Protein AF-A0A225VAS0-F1 (afdb_monomer_lite)

Organism: NCBI:txid4795

pLDDT: mean 73.56, std 12.76, range [37.53, 94.19]

Sequence (125 aa):
MRYRAQIMIKGCLQEFGMNFWETYASVVSFEALKLVLLLALHYNLLCEHIDFVIVFLNGPIGDDVEIYMKTPDYFNDNTGRVCKLLRSLYDLKQAPLIWYTRLPETCISVASRARRWTMACIGEP

Structure (mmCIF, N/CA/C/O backbone):
data_AF-A0A225VAS0-F1
#
_entry.id   AF-A0A225VAS0-F1
#
loop_
_atom_site.group_PDB
_atom_site.id
_atom_site.type_symbol
_atom_site.label_atom_id
_atom_site.label_alt_id
_atom_site.label_comp_id
_atom_site.label_asym_id
_atom_site.label_entity_id
_atom_site.label_seq_id
_atom_site.pdbx_PDB_ins_code
_atom_site.Cartn_x
_atom_site.Cartn_y
_atom_site.Cartn_z
_atom_site.occupancy
_atom_site.B_iso_or_equiv
_atom_site.auth_seq_id
_atom_site.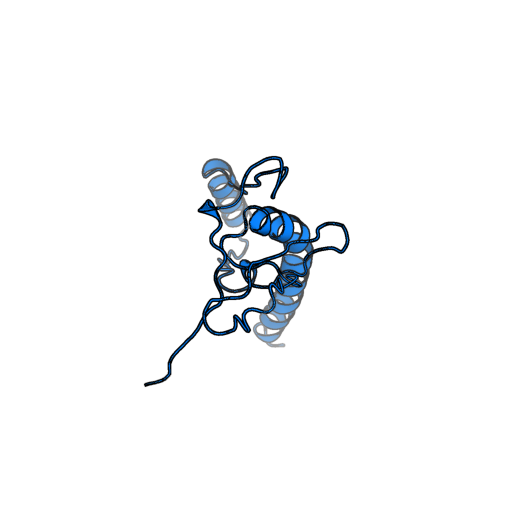auth_comp_id
_atom_site.auth_asym_id
_atom_site.auth_atom_id
_atom_site.pdbx_PDB_model_num
ATOM 1 N N . MET A 1 1 ? 4.680 -26.773 20.452 1.00 43.03 1 MET A N 1
ATOM 2 C CA . MET A 1 1 ? 3.698 -25.793 19.935 1.00 43.03 1 MET A CA 1
ATOM 3 C C . MET A 1 1 ? 4.260 -24.390 20.140 1.00 43.03 1 MET A C 1
ATOM 5 O O . MET A 1 1 ? 4.501 -24.026 21.282 1.00 43.03 1 MET A O 1
ATOM 9 N N . ARG A 1 2 ? 4.540 -23.628 19.075 1.00 58.75 2 ARG A N 1
ATOM 10 C CA . ARG A 1 2 ? 4.856 -22.189 19.167 1.00 58.75 2 ARG A CA 1
ATOM 11 C C . ARG A 1 2 ? 3.601 -21.428 18.745 1.00 58.75 2 ARG A C 1
ATOM 13 O O . ARG A 1 2 ? 3.204 -21.543 17.591 1.00 58.75 2 ARG A O 1
ATOM 20 N N . TYR A 1 3 ? 2.976 -20.692 19.660 1.00 63.50 3 TYR A N 1
ATOM 21 C CA . TYR A 1 3 ? 1.844 -19.831 19.322 1.00 63.50 3 TYR A CA 1
ATOM 22 C C . TYR A 1 3 ? 2.372 -18.551 18.670 1.00 63.50 3 TYR A C 1
ATOM 24 O O . TYR A 1 3 ? 3.196 -17.845 19.250 1.00 63.50 3 TYR A O 1
ATOM 32 N N . ARG A 1 4 ? 1.935 -18.279 17.439 1.00 65.69 4 ARG A N 1
ATOM 33 C CA . ARG A 1 4 ? 2.198 -17.021 16.734 1.00 65.69 4 ARG A CA 1
ATOM 34 C C . ARG A 1 4 ? 0.966 -16.142 16.911 1.00 65.69 4 ARG A C 1
ATOM 36 O O . ARG A 1 4 ? -0.083 -16.456 16.363 1.00 65.69 4 ARG A O 1
ATOM 43 N N . ALA A 1 5 ? 1.097 -15.071 17.682 1.00 70.31 5 ALA A N 1
ATOM 44 C CA . ALA A 1 5 ? 0.107 -14.004 17.723 1.00 70.31 5 ALA A CA 1
ATOM 45 C C . ALA A 1 5 ? 0.556 -12.899 16.761 1.00 70.31 5 ALA A C 1
ATOM 47 O O . ALA A 1 5 ? 1.721 -12.499 16.775 1.00 70.31 5 ALA A O 1
ATOM 48 N N . GLN A 1 6 ? -0.352 -12.438 15.906 1.00 71.56 6 GLN A N 1
ATOM 49 C CA . GLN A 1 6 ? -0.132 -11.306 15.010 1.00 71.56 6 GLN A CA 1
ATOM 50 C C . GLN A 1 6 ? -1.217 -10.266 15.276 1.00 71.56 6 GLN A C 1
ATOM 52 O O . GLN A 1 6 ? -2.386 -10.611 15.433 1.00 71.56 6 GLN A O 1
ATOM 57 N N . ILE A 1 7 ? -0.815 -8.999 15.358 1.00 74.94 7 ILE A N 1
ATOM 58 C CA . ILE A 1 7 ? -1.747 -7.877 15.448 1.00 74.94 7 ILE A CA 1
ATOM 59 C C . ILE A 1 7 ? -2.178 -7.547 14.021 1.00 74.94 7 ILE A C 1
ATOM 61 O O . ILE A 1 7 ? -1.332 -7.281 13.169 1.00 74.94 7 ILE A O 1
ATOM 65 N N . MET A 1 8 ? -3.484 -7.580 13.773 1.00 72.88 8 MET A N 1
ATOM 66 C CA . MET A 1 8 ? -4.081 -7.322 12.465 1.00 72.88 8 MET A CA 1
ATOM 67 C C . MET A 1 8 ? -5.118 -6.211 12.598 1.00 72.88 8 MET A C 1
ATOM 69 O O . MET A 1 8 ? -5.864 -6.163 13.582 1.00 72.88 8 MET A O 1
ATOM 73 N N . ILE A 1 9 ? -5.157 -5.305 11.623 1.00 77.94 9 ILE A N 1
ATOM 74 C CA . ILE A 1 9 ? -6.162 -4.244 11.582 1.00 77.94 9 ILE A CA 1
ATOM 75 C C . ILE A 1 9 ? -7.414 -4.799 10.915 1.00 77.94 9 ILE A C 1
ATOM 77 O O . ILE A 1 9 ? -7.355 -5.448 9.878 1.00 77.94 9 ILE A O 1
ATOM 81 N N . LYS A 1 10 ? -8.584 -4.485 11.465 1.00 76.62 10 LYS A N 1
ATOM 82 C CA . LYS A 1 10 ? -9.852 -4.727 10.773 1.00 76.62 10 LYS A CA 1
ATOM 83 C C . LYS A 1 10 ? -10.075 -3.631 9.729 1.00 76.62 10 LYS A C 1
ATOM 85 O O . LYS A 1 10 ? -10.855 -2.711 9.956 1.00 76.62 10 LYS A O 1
ATOM 90 N N . GLY A 1 11 ? -9.377 -3.715 8.595 1.00 71.62 11 GLY A N 1
ATOM 91 C CA . GLY A 1 11 ? -9.457 -2.728 7.508 1.00 71.62 11 GLY A CA 1
ATOM 92 C C . GLY A 1 11 ? -10.875 -2.499 6.971 1.00 71.62 11 GLY A C 1
ATOM 93 O O . GLY A 1 11 ? -11.209 -1.406 6.517 1.00 71.62 11 GLY A O 1
ATOM 94 N N . CYS A 1 12 ? -11.746 -3.505 7.089 1.00 68.50 12 CYS A N 1
ATOM 95 C CA . CYS A 1 12 ? -13.164 -3.423 6.740 1.00 68.50 12 CYS A CA 1
ATOM 96 C C . CYS A 1 12 ? -13.972 -2.440 7.602 1.00 68.50 12 CYS A C 1
ATOM 98 O O . CYS A 1 12 ? -15.001 -1.959 7.143 1.00 68.50 12 CYS A O 1
ATOM 100 N N . LEU A 1 13 ? -13.508 -2.121 8.814 1.00 76.69 13 LEU A N 1
ATOM 101 C CA . LEU A 1 13 ? -14.151 -1.157 9.715 1.00 76.69 13 LEU A CA 1
ATOM 102 C C . LEU A 1 13 ? -13.685 0.287 9.467 1.00 76.69 13 LEU A C 1
ATOM 104 O O . LEU A 1 13 ? -14.087 1.196 10.188 1.00 76.69 13 LEU A O 1
ATOM 108 N N . GLN A 1 14 ? -12.804 0.519 8.489 1.00 77.56 14 GLN A N 1
ATOM 109 C CA . GLN A 1 14 ? -12.376 1.868 8.136 1.00 77.56 14 GLN A CA 1
ATOM 110 C C . GLN A 1 14 ? -13.414 2.547 7.238 1.00 77.56 14 GLN A C 1
ATOM 112 O O . GLN A 1 14 ? -13.758 2.022 6.174 1.00 77.56 14 GLN A O 1
ATOM 117 N N . GLU A 1 15 ? -13.833 3.749 7.635 1.00 76.81 15 GLU A N 1
ATOM 118 C CA . GLU A 1 15 ? -14.784 4.593 6.913 1.00 76.81 15 GLU A CA 1
ATOM 119 C C . GLU A 1 15 ? -14.058 5.691 6.126 1.00 76.81 15 GLU A C 1
ATOM 121 O O . GLU A 1 15 ? -13.130 6.334 6.629 1.00 76.81 15 GLU A O 1
ATOM 126 N N . PHE A 1 16 ? -14.468 5.878 4.870 1.00 74.44 16 PHE A N 1
ATOM 127 C CA . PHE A 1 16 ? -13.927 6.912 3.989 1.00 74.44 16 PHE A CA 1
ATOM 128 C C . PHE A 1 16 ? -14.329 8.301 4.501 1.00 74.44 16 PHE A C 1
ATOM 130 O O . PHE A 1 16 ? -15.483 8.507 4.868 1.00 74.44 16 PHE A O 1
ATOM 137 N N . GLY A 1 17 ? -13.389 9.245 4.536 1.00 70.25 17 GLY A N 1
ATOM 138 C CA . GLY A 1 17 ? -13.609 10.608 5.036 1.00 70.25 17 GLY A CA 1
ATOM 139 C C . GLY A 1 17 ? -13.546 10.764 6.561 1.00 70.25 17 GLY A C 1
ATOM 140 O O . GLY A 1 17 ? -13.509 11.888 7.049 1.00 70.25 17 GLY A O 1
ATOM 141 N N . MET A 1 18 ? -13.482 9.662 7.319 1.00 71.12 18 MET A N 1
ATOM 142 C CA . MET A 1 18 ? -13.146 9.684 8.752 1.00 71.12 18 MET A CA 1
ATOM 143 C C . MET A 1 18 ? -11.772 9.068 9.017 1.00 71.12 18 MET A C 1
ATOM 145 O O . MET A 1 18 ? -10.920 9.699 9.632 1.00 71.12 18 MET A O 1
ATOM 149 N N . ASN A 1 19 ? -11.544 7.847 8.526 1.00 70.12 19 ASN A N 1
ATOM 150 C CA . ASN A 1 19 ? -10.349 7.061 8.846 1.00 70.12 19 ASN A CA 1
ATOM 151 C C . ASN A 1 19 ? -9.323 7.031 7.702 1.00 70.12 19 ASN A C 1
ATOM 153 O O . ASN A 1 19 ? -8.162 6.708 7.930 1.00 70.12 19 ASN A O 1
ATOM 157 N N . PHE A 1 20 ? -9.738 7.332 6.469 1.00 71.50 20 PHE A N 1
ATOM 158 C CA . PHE A 1 20 ? -8.853 7.455 5.309 1.00 71.50 20 PHE A CA 1
ATOM 159 C C . PHE A 1 20 ? -9.501 8.334 4.232 1.00 71.50 20 PHE A C 1
ATOM 161 O O . PHE A 1 20 ? -10.723 8.329 4.073 1.00 71.50 20 PHE A O 1
ATOM 168 N N . TRP A 1 21 ? -8.676 9.064 3.480 1.00 69.12 21 TRP A N 1
ATOM 169 C CA . TRP A 1 21 ? -9.124 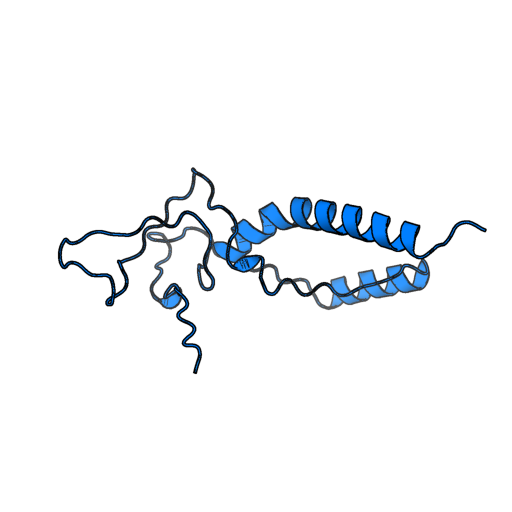10.003 2.440 1.00 69.12 21 TRP A CA 1
ATOM 170 C C . TRP A 1 21 ? -8.879 9.510 1.015 1.00 69.12 21 TRP A C 1
ATOM 172 O O 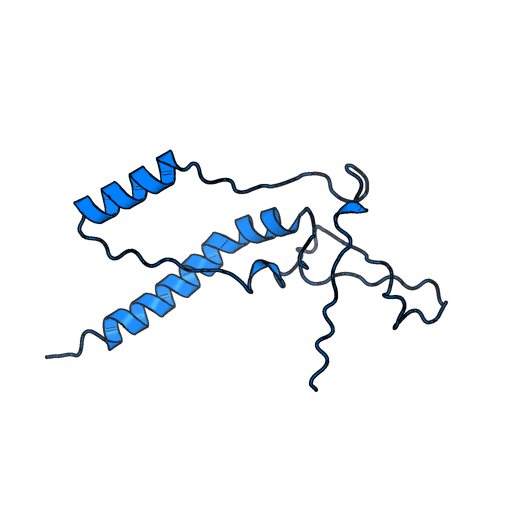. TRP A 1 21 ? -9.521 9.981 0.087 1.00 69.12 21 TRP A O 1
ATOM 182 N N . GLU A 1 22 ? -7.990 8.533 0.831 1.00 67.44 22 GLU A N 1
ATOM 183 C CA . GLU A 1 22 ? -7.637 7.997 -0.483 1.00 67.44 22 GLU A CA 1
ATOM 184 C C . GLU A 1 22 ? -7.416 6.484 -0.395 1.00 67.44 22 GLU A C 1
ATOM 186 O O . GLU A 1 22 ? -6.884 5.975 0.595 1.00 67.44 22 GLU A O 1
ATOM 191 N N . THR A 1 23 ? -7.846 5.753 -1.426 1.00 68.19 23 THR A N 1
ATOM 192 C CA . THR A 1 23 ? -7.558 4.320 -1.581 1.00 68.19 23 THR A CA 1
ATOM 193 C C . THR A 1 23 ? -6.578 4.159 -2.727 1.00 68.19 23 THR A C 1
ATOM 195 O O . THR A 1 23 ? -6.905 4.490 -3.864 1.00 68.19 23 THR A O 1
ATOM 198 N N . TYR A 1 24 ? -5.386 3.645 -2.433 1.00 66.06 24 TYR A N 1
ATOM 199 C CA . TYR A 1 24 ? -4.374 3.381 -3.447 1.00 66.06 24 TYR A CA 1
ATOM 200 C C . TYR A 1 24 ? -4.329 1.888 -3.753 1.00 66.06 24 TYR A C 1
ATOM 202 O O . TYR A 1 24 ? -4.195 1.066 -2.850 1.00 66.06 24 TYR A O 1
ATOM 210 N N . ALA A 1 25 ? -4.420 1.531 -5.028 1.00 65.75 25 ALA A N 1
ATOM 211 C CA . ALA A 1 25 ? -4.171 0.180 -5.502 1.00 65.75 25 ALA A CA 1
ATOM 212 C C . ALA A 1 25 ? -3.157 0.277 -6.640 1.00 65.75 25 ALA A C 1
ATOM 214 O O . ALA A 1 25 ? -3.470 0.791 -7.712 1.00 65.75 25 ALA A O 1
ATOM 215 N N . SER A 1 26 ? -1.932 -0.195 -6.402 1.00 61.56 26 SER A N 1
ATOM 216 C CA . SER A 1 26 ? -0.945 -0.318 -7.474 1.00 61.56 26 SER A CA 1
ATOM 217 C C . SER A 1 26 ? -1.314 -1.532 -8.318 1.00 61.56 26 SER A C 1
ATOM 219 O O . SER A 1 26 ? -0.998 -2.666 -7.958 1.00 61.56 26 SER A O 1
ATOM 221 N N . VAL A 1 27 ? -2.044 -1.308 -9.407 1.00 70.44 27 VAL A N 1
ATOM 222 C CA . VAL A 1 27 ? -2.318 -2.348 -10.400 1.00 70.44 27 VAL A CA 1
ATOM 223 C C . VAL A 1 27 ? -1.426 -2.078 -11.599 1.00 70.44 27 VAL A C 1
ATOM 225 O O . VAL A 1 27 ? -1.649 -1.141 -12.361 1.00 70.44 27 VAL A O 1
ATOM 228 N N . VAL A 1 28 ? -0.398 -2.905 -11.762 1.00 78.44 28 VAL A N 1
ATOM 229 C CA . VAL A 1 28 ? 0.376 -2.942 -13.004 1.00 78.44 28 VAL A CA 1
ATOM 230 C C . VAL A 1 28 ? -0.452 -3.698 -14.040 1.00 78.44 28 VAL A C 1
ATOM 232 O O . VAL A 1 28 ? -0.946 -4.790 -13.753 1.00 78.44 28 VAL A O 1
ATOM 235 N N . SER A 1 29 ? -0.618 -3.136 -15.240 1.00 86.31 29 SER A N 1
ATOM 236 C CA . SER A 1 29 ? -1.326 -3.846 -16.306 1.00 86.31 29 SER A CA 1
ATOM 237 C C . SER A 1 29 ? -0.499 -5.027 -16.818 1.00 86.31 29 SER A C 1
ATOM 239 O O . SER A 1 29 ? 0.733 -4.969 -16.913 1.00 86.31 29 SER A O 1
ATOM 241 N N . PHE A 1 30 ? -1.175 -6.118 -17.181 1.00 87.38 30 PHE A N 1
ATOM 242 C CA . PHE A 1 30 ? -0.501 -7.283 -17.751 1.00 87.38 30 PHE A CA 1
ATOM 243 C C . PHE A 1 30 ? 0.194 -6.951 -19.077 1.00 87.38 30 PHE A C 1
ATOM 245 O O . PHE A 1 30 ? 1.220 -7.562 -19.380 1.00 87.38 30 PHE A O 1
ATOM 252 N N . GLU A 1 31 ? -0.315 -5.992 -19.863 1.00 91.69 31 GLU A N 1
ATOM 253 C CA . GLU A 1 31 ? 0.380 -5.554 -21.077 1.00 91.69 31 GLU A CA 1
ATOM 254 C C . GLU A 1 31 ? 1.711 -4.868 -20.756 1.00 91.69 31 GLU A C 1
ATOM 256 O O . GLU A 1 31 ? 2.715 -5.172 -21.400 1.00 91.69 31 GLU A O 1
ATOM 261 N N . ALA A 1 32 ? 1.752 -4.004 -19.735 1.00 90.38 32 ALA A N 1
ATOM 262 C CA . ALA A 1 32 ? 2.980 -3.329 -19.321 1.00 90.38 32 ALA A CA 1
ATOM 263 C C . ALA A 1 32 ? 4.032 -4.334 -18.830 1.00 90.38 32 ALA A C 1
ATOM 265 O O . ALA A 1 32 ? 5.198 -4.245 -19.213 1.00 90.38 32 ALA A O 1
ATOM 266 N N . LEU A 1 33 ? 3.616 -5.340 -18.053 1.00 89.12 33 LEU A N 1
ATOM 267 C CA . LEU A 1 33 ? 4.509 -6.410 -17.604 1.00 89.12 33 LEU A CA 1
ATOM 268 C C . LEU A 1 33 ? 5.106 -7.186 -18.787 1.00 89.12 33 LEU A C 1
ATOM 270 O O . LEU A 1 33 ? 6.316 -7.408 -18.838 1.00 89.12 33 LEU A O 1
ATOM 274 N N . LYS A 1 34 ? 4.272 -7.571 -19.761 1.00 92.38 34 LYS A N 1
ATOM 275 C CA . LYS A 1 34 ? 4.729 -8.270 -20.971 1.00 92.38 34 LYS A CA 1
ATOM 276 C C . LYS A 1 34 ? 5.713 -7.424 -21.774 1.00 92.38 34 LYS A C 1
ATOM 278 O O . LYS A 1 34 ? 6.720 -7.957 -22.227 1.00 92.38 34 LYS A O 1
ATOM 283 N N . LEU A 1 35 ? 5.450 -6.126 -21.925 1.00 93.75 35 LEU A N 1
ATOM 284 C CA . LEU A 1 35 ? 6.343 -5.214 -22.635 1.00 93.75 35 LEU A CA 1
ATOM 285 C C . LEU A 1 35 ? 7.723 -5.147 -21.968 1.00 93.75 35 LEU A C 1
ATOM 287 O O . LEU A 1 35 ? 8.735 -5.274 -22.651 1.00 93.75 35 LEU A O 1
ATOM 291 N N . VAL A 1 36 ? 7.772 -5.012 -20.639 1.00 90.31 36 VAL A N 1
ATOM 292 C CA . VAL A 1 36 ? 9.037 -4.986 -19.885 1.00 90.31 36 VAL A CA 1
ATOM 293 C C . VAL A 1 36 ? 9.806 -6.299 -20.041 1.00 90.31 36 VAL A C 1
ATOM 295 O O . VAL A 1 36 ? 11.012 -6.269 -20.275 1.00 90.31 36 VAL A O 1
ATOM 298 N N . LEU A 1 37 ? 9.124 -7.447 -19.977 1.00 90.50 37 LEU A N 1
ATOM 299 C CA . LEU A 1 37 ? 9.755 -8.756 -20.179 1.00 90.50 37 LEU A CA 1
ATOM 300 C C . LEU A 1 37 ? 10.286 -8.932 -21.608 1.00 90.50 37 LEU A C 1
ATOM 302 O O . LEU A 1 37 ? 11.389 -9.439 -21.790 1.00 90.50 37 LEU A O 1
ATOM 306 N N . LEU A 1 38 ? 9.540 -8.488 -22.622 1.00 94.00 38 LEU A N 1
ATOM 307 C CA . LEU A 1 38 ? 9.990 -8.519 -24.017 1.00 94.00 38 LEU A CA 1
ATOM 308 C C . LEU A 1 38 ? 11.228 -7.646 -24.230 1.00 94.00 38 LEU A C 1
ATOM 310 O O . LEU A 1 38 ? 12.166 -8.074 -24.899 1.00 94.00 38 LEU A O 1
ATOM 314 N N . LEU A 1 39 ? 11.257 -6.451 -23.637 1.00 93.44 39 LEU A N 1
ATOM 315 C CA . LEU A 1 39 ? 12.432 -5.582 -23.669 1.00 93.44 39 LEU A CA 1
ATOM 316 C C . LEU A 1 39 ? 13.617 -6.241 -22.958 1.00 93.44 39 LEU A C 1
ATOM 318 O O . LEU A 1 39 ? 14.719 -6.247 -23.497 1.00 93.44 39 LEU A O 1
ATOM 322 N N . ALA A 1 40 ? 13.400 -6.851 -21.793 1.00 92.00 40 ALA A N 1
ATOM 323 C CA . ALA A 1 40 ? 14.455 -7.562 -21.083 1.00 92.00 40 ALA A CA 1
ATOM 324 C C . ALA A 1 40 ? 15.037 -8.717 -21.909 1.00 92.00 40 ALA A C 1
ATOM 326 O O . ALA A 1 40 ? 16.254 -8.840 -21.994 1.00 92.00 40 ALA A O 1
ATOM 327 N N . LEU A 1 41 ? 14.192 -9.500 -22.586 1.00 93.00 41 LEU A N 1
ATOM 328 C CA . LEU A 1 41 ? 14.639 -10.545 -23.511 1.00 93.00 41 LEU A CA 1
ATOM 329 C C . LEU A 1 41 ? 15.413 -9.963 -24.700 1.00 93.00 41 LEU A C 1
ATOM 331 O O . LEU A 1 41 ? 16.463 -10.489 -25.060 1.00 93.00 41 LEU A O 1
ATOM 335 N N . HIS A 1 42 ? 14.928 -8.867 -25.290 1.00 94.19 42 HIS A N 1
ATOM 336 C CA . HIS A 1 42 ? 15.583 -8.216 -26.426 1.00 94.19 42 HIS A CA 1
ATOM 337 C C . HIS A 1 42 ? 16.976 -7.678 -26.072 1.00 94.19 42 HIS A C 1
ATOM 339 O O . HIS A 1 42 ? 17.909 -7.810 -26.859 1.00 94.19 42 HIS A O 1
ATOM 345 N N . TYR A 1 43 ? 17.128 -7.115 -24.872 1.00 92.75 43 TYR A N 1
ATOM 346 C CA .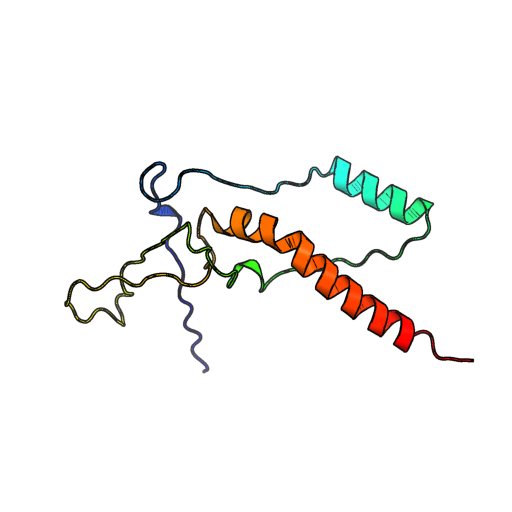 TYR A 1 43 ? 18.394 -6.582 -24.365 1.00 92.75 43 TYR A CA 1
ATOM 347 C C . TYR A 1 43 ? 19.223 -7.604 -23.570 1.00 92.75 43 TYR A C 1
ATOM 349 O O . TYR A 1 43 ? 20.247 -7.236 -22.997 1.00 92.75 43 TYR A O 1
ATOM 357 N N . ASN A 1 44 ? 18.802 -8.874 -23.537 1.00 89.62 44 ASN A N 1
ATOM 358 C CA . ASN A 1 44 ? 19.447 -9.961 -22.796 1.00 89.62 44 ASN A CA 1
ATOM 359 C C . ASN A 1 44 ? 19.711 -9.624 -21.310 1.00 89.62 44 ASN A C 1
ATOM 361 O O . ASN A 1 44 ? 20.777 -9.907 -20.761 1.00 89.62 44 ASN A O 1
ATOM 365 N N . LEU A 1 45 ? 18.742 -8.965 -20.668 1.00 89.12 45 LEU A N 1
ATOM 366 C CA . LEU A 1 45 ? 18.791 -8.576 -19.262 1.00 89.12 45 LEU A CA 1
ATOM 367 C C . LEU A 1 45 ? 18.337 -9.731 -18.365 1.00 89.12 45 LEU A C 1
ATOM 369 O O . LEU A 1 45 ? 17.359 -10.420 -18.653 1.00 89.12 45 LEU A O 1
ATOM 373 N N . LEU A 1 46 ? 19.014 -9.899 -17.228 1.00 85.38 46 LEU A N 1
ATOM 374 C CA . LEU A 1 46 ? 18.585 -10.820 -16.177 1.00 85.38 46 LEU A CA 1
ATOM 375 C C . LEU A 1 46 ? 17.332 -10.271 -15.482 1.00 85.38 46 LEU A C 1
ATOM 377 O O . LEU A 1 46 ? 17.338 -9.155 -14.958 1.00 85.38 46 LEU A O 1
ATOM 381 N N . CYS A 1 47 ? 16.265 -11.069 -15.459 1.00 83.75 47 CYS A N 1
ATOM 382 C CA . CYS A 1 47 ? 15.046 -10.775 -14.714 1.00 83.75 47 CYS A CA 1
ATOM 383 C C . CYS A 1 47 ? 14.920 -11.708 -13.515 1.00 83.75 47 CYS A C 1
ATOM 385 O O . CYS A 1 47 ? 14.844 -12.924 -13.673 1.00 83.75 47 CYS A O 1
ATOM 387 N N . GLU A 1 48 ? 14.810 -11.124 -12.326 1.00 82.06 48 GLU A N 1
ATOM 388 C CA . GLU A 1 48 ? 14.506 -11.848 -11.098 1.00 82.06 48 GLU A CA 1
ATOM 389 C C . GLU A 1 48 ? 13.195 -11.329 -10.512 1.00 82.06 48 GLU A C 1
ATOM 391 O O . GLU A 1 48 ? 12.955 -10.121 -10.443 1.00 82.06 48 GLU A O 1
ATOM 396 N N . HIS A 1 49 ? 12.332 -12.251 -10.093 1.00 81.69 49 HIS A N 1
ATOM 397 C CA . HIS A 1 49 ? 11.107 -11.905 -9.388 1.00 81.69 49 HIS A CA 1
ATOM 398 C C . HIS A 1 49 ? 11.409 -11.759 -7.896 1.00 81.69 49 HIS A C 1
ATOM 400 O O . HIS A 1 49 ? 11.878 -12.700 -7.256 1.00 81.69 49 HIS A O 1
ATOM 406 N N . ILE A 1 50 ? 11.127 -10.580 -7.346 1.00 78.00 50 ILE A N 1
ATOM 407 C CA . ILE A 1 50 ? 11.294 -10.296 -5.922 1.00 78.00 50 ILE A CA 1
ATOM 408 C C . ILE A 1 50 ? 9.909 -10.263 -5.282 1.00 78.00 50 ILE A C 1
ATOM 410 O O . ILE A 1 50 ? 9.127 -9.348 -5.537 1.00 78.00 50 ILE A O 1
ATOM 414 N N . ASP A 1 51 ? 9.624 -11.252 -4.439 1.00 75.44 51 ASP A N 1
ATOM 415 C CA . ASP A 1 51 ? 8.402 -11.287 -3.640 1.00 75.44 51 ASP A CA 1
ATOM 416 C C . ASP A 1 51 ? 8.604 -10.526 -2.317 1.00 75.44 51 ASP A C 1
ATOM 418 O O . ASP A 1 51 ? 9.418 -10.898 -1.465 1.00 75.44 51 ASP A O 1
ATOM 422 N N . PHE A 1 52 ? 7.866 -9.430 -2.136 1.00 66.56 52 PHE A N 1
ATOM 423 C CA . PHE A 1 52 ? 7.960 -8.551 -0.969 1.00 66.56 52 PHE A CA 1
ATOM 424 C C . PHE A 1 52 ? 6.956 -8.947 0.125 1.00 66.56 52 PHE A C 1
ATOM 426 O O . PHE A 1 52 ? 6.146 -8.135 0.566 1.00 66.56 52 PHE A O 1
ATOM 433 N N . VAL A 1 53 ? 7.042 -10.182 0.626 1.00 62.84 53 VAL A N 1
ATOM 434 C CA . VAL A 1 53 ? 6.104 -10.729 1.633 1.00 62.84 53 VAL A CA 1
ATOM 435 C C . VAL A 1 53 ? 6.088 -9.935 2.951 1.00 62.84 53 VAL A C 1
ATOM 437 O O . VAL A 1 53 ? 5.086 -9.905 3.658 1.00 62.84 53 VAL A O 1
ATOM 440 N N . ILE A 1 54 ? 7.197 -9.281 3.315 1.00 56.16 54 ILE A N 1
ATOM 441 C CA . ILE A 1 54 ? 7.401 -8.725 4.669 1.00 56.16 54 ILE A CA 1
ATOM 442 C C . ILE A 1 54 ? 7.275 -7.198 4.706 1.00 56.16 54 ILE A C 1
ATOM 444 O O . ILE A 1 54 ? 7.093 -6.607 5.768 1.00 56.16 54 ILE A O 1
ATOM 448 N N . VAL A 1 55 ? 7.409 -6.523 3.568 1.00 52.84 55 VAL A N 1
ATOM 449 C CA . VAL A 1 55 ? 7.725 -5.088 3.595 1.00 52.84 55 VAL A CA 1
ATOM 450 C C . VAL A 1 55 ? 6.474 -4.206 3.663 1.00 52.84 55 VAL A C 1
ATOM 452 O O . VAL A 1 55 ? 6.524 -3.088 4.171 1.00 52.84 55 VAL A O 1
ATOM 455 N N . PHE A 1 56 ? 5.318 -4.767 3.310 1.00 54.94 56 PHE A N 1
ATOM 456 C CA . PHE A 1 56 ? 4.012 -4.158 3.564 1.00 54.94 56 PHE A CA 1
ATOM 457 C C . PHE A 1 56 ? 3.715 -3.986 5.067 1.00 54.94 56 PHE A C 1
ATOM 459 O O . PHE A 1 56 ? 2.986 -3.086 5.478 1.00 54.94 56 PHE A O 1
ATOM 466 N N . LEU A 1 57 ? 4.298 -4.856 5.900 1.00 58.31 57 LEU A N 1
ATOM 467 C CA . LEU A 1 57 ? 3.927 -5.037 7.304 1.00 58.31 57 LEU A CA 1
ATOM 468 C C . LEU A 1 57 ? 4.590 -4.059 8.279 1.00 58.31 57 LEU A C 1
ATOM 470 O O . LEU A 1 57 ? 4.346 -4.193 9.475 1.00 58.31 57 LEU A O 1
ATOM 474 N N . ASN A 1 58 ? 5.459 -3.141 7.833 1.00 64.81 58 ASN A N 1
ATOM 475 C CA . ASN A 1 58 ? 6.209 -2.304 8.778 1.00 64.81 58 ASN A CA 1
ATOM 476 C C . ASN A 1 58 ? 6.772 -0.981 8.223 1.00 64.81 58 ASN A C 1
ATOM 478 O O . ASN A 1 58 ? 7.742 -0.454 8.777 1.00 64.81 58 ASN A O 1
ATOM 482 N N . GLY A 1 59 ? 6.194 -0.426 7.155 1.00 72.75 59 GLY A N 1
ATOM 483 C CA . GLY A 1 59 ? 6.581 0.907 6.688 1.00 72.75 59 GLY A CA 1
ATOM 484 C C . GLY A 1 59 ? 6.328 1.951 7.787 1.00 72.75 59 GLY A C 1
ATOM 485 O O . GLY A 1 59 ? 5.276 1.892 8.422 1.00 72.75 59 GLY A O 1
ATOM 486 N N . PRO A 1 60 ? 7.259 2.878 8.078 1.00 75.38 60 PRO A N 1
ATOM 487 C CA . PRO A 1 60 ? 6.989 3.948 9.034 1.00 75.38 60 PRO A CA 1
ATOM 488 C C . PRO A 1 60 ? 5.826 4.795 8.515 1.00 75.38 60 PRO A C 1
ATOM 490 O O . PRO A 1 60 ? 5.825 5.201 7.349 1.00 75.38 60 PRO A O 1
ATOM 493 N N . ILE A 1 61 ? 4.835 5.035 9.371 1.00 78.12 61 ILE A N 1
ATOM 494 C CA . ILE A 1 61 ? 3.761 5.976 9.057 1.00 78.12 61 ILE A CA 1
ATOM 495 C C . ILE A 1 61 ? 4.365 7.377 9.219 1.00 78.12 61 ILE A C 1
ATOM 497 O O . ILE A 1 61 ? 5.026 7.637 10.223 1.00 78.12 61 ILE A O 1
ATOM 501 N N . GLY A 1 62 ? 4.233 8.228 8.198 1.00 70.25 62 GLY A N 1
ATOM 502 C CA . GLY A 1 62 ? 4.742 9.602 8.255 1.00 70.25 62 GLY A CA 1
ATOM 503 C C . GLY A 1 62 ? 4.031 10.415 9.336 1.00 70.25 62 GLY A C 1
ATOM 504 O O . GLY A 1 62 ? 2.884 10.119 9.668 1.00 70.25 62 GLY A O 1
ATOM 505 N N . ASP A 1 63 ? 4.696 11.443 9.863 1.00 67.88 63 ASP A N 1
ATOM 506 C CA . ASP A 1 63 ? 4.145 12.286 10.935 1.00 67.88 63 ASP A CA 1
ATOM 507 C C . ASP A 1 63 ? 2.852 13.014 10.517 1.00 67.88 63 ASP A C 1
ATOM 509 O O . ASP A 1 63 ? 2.037 13.365 11.366 1.00 67.88 63 ASP A O 1
ATOM 513 N N . ASP A 1 64 ? 2.622 13.167 9.210 1.00 67.75 64 ASP A N 1
ATOM 514 C CA . ASP A 1 64 ? 1.423 13.779 8.627 1.00 67.75 64 ASP A CA 1
ATOM 515 C C . ASP A 1 64 ? 0.161 12.897 8.718 1.00 67.75 64 ASP A C 1
ATOM 517 O O . ASP A 1 64 ? -0.944 13.359 8.428 1.00 67.75 64 ASP A O 1
ATOM 521 N N . VAL A 1 65 ? 0.301 11.615 9.081 1.00 69.88 65 VAL A N 1
ATOM 522 C CA . VAL A 1 65 ? -0.808 10.651 9.143 1.00 69.88 65 VAL A CA 1
ATOM 523 C C . VAL A 1 65 ? -0.815 9.961 10.505 1.00 69.88 65 VAL A C 1
ATOM 525 O O . VAL A 1 65 ? -0.027 9.063 10.779 1.00 69.88 65 VAL A O 1
ATOM 528 N N . GLU A 1 66 ? -1.751 10.334 11.376 1.00 75.12 66 GLU A N 1
ATOM 529 C CA . GLU A 1 66 ? -1.916 9.685 12.679 1.00 75.12 66 GLU A CA 1
ATOM 530 C C . GLU A 1 66 ? -3.037 8.647 12.638 1.00 75.12 66 GLU A C 1
ATOM 532 O O . GLU A 1 66 ? -4.207 8.976 12.448 1.00 75.12 66 GLU A O 1
ATOM 537 N N . ILE A 1 67 ? -2.688 7.373 12.839 1.00 78.81 67 ILE A N 1
ATOM 538 C CA . ILE A 1 67 ? -3.665 6.281 12.852 1.00 78.81 67 ILE A CA 1
ATOM 539 C C . ILE A 1 67 ? -3.736 5.697 14.255 1.00 78.81 67 ILE A C 1
ATOM 541 O O . ILE A 1 67 ? -2.743 5.206 14.803 1.00 78.81 67 ILE A O 1
ATOM 545 N N . TYR A 1 68 ? -4.943 5.709 14.809 1.00 81.56 68 TYR A N 1
ATOM 546 C CA . TYR A 1 68 ? -5.248 5.121 16.101 1.00 81.56 68 TYR A CA 1
ATOM 547 C C . TYR A 1 68 ? -6.024 3.820 15.921 1.00 81.56 68 TYR A C 1
ATOM 549 O O . TYR A 1 68 ? -6.896 3.691 15.064 1.00 81.56 68 TYR A O 1
ATOM 557 N N . MET A 1 69 ? -5.706 2.841 16.756 1.00 81.62 69 MET A N 1
ATOM 558 C CA . MET A 1 69 ? -6.361 1.545 16.808 1.00 81.62 69 MET A CA 1
ATOM 559 C C . MET A 1 69 ? -6.891 1.315 18.222 1.00 81.62 69 MET A C 1
ATOM 561 O O . MET A 1 69 ? -6.237 1.644 19.214 1.00 81.62 69 MET A O 1
ATOM 565 N N . LYS A 1 70 ? -8.076 0.709 18.327 1.00 82.44 70 LYS A N 1
ATOM 566 C CA . LYS A 1 70 ? -8.581 0.227 19.613 1.00 82.44 70 LYS A CA 1
ATOM 567 C C . LYS A 1 70 ? -7.640 -0.849 20.155 1.00 82.44 70 LYS A C 1
ATOM 569 O O . LYS A 1 70 ? -7.285 -1.778 19.431 1.00 82.44 70 LYS A O 1
ATOM 574 N N . THR A 1 71 ? -7.275 -0.733 21.427 1.00 82.38 71 THR A N 1
ATOM 575 C CA . THR A 1 71 ? -6.432 -1.723 22.100 1.00 82.38 71 THR A CA 1
ATOM 576 C C . THR A 1 71 ? -7.039 -3.128 21.942 1.00 82.38 71 THR A C 1
ATOM 578 O O . THR A 1 71 ? -8.249 -3.275 22.142 1.00 82.38 71 THR A O 1
ATOM 581 N N . PRO A 1 72 ? -6.250 -4.148 21.546 1.00 79.12 72 PRO A N 1
ATOM 582 C CA . PRO A 1 72 ? -6.748 -5.513 21.393 1.00 79.12 72 PRO A CA 1
ATOM 583 C C . PRO A 1 72 ? -7.388 -6.018 22.687 1.00 79.12 72 PRO A C 1
ATOM 585 O O . PRO A 1 72 ? -6.942 -5.647 23.769 1.00 79.12 72 PRO A O 1
ATOM 588 N N . ASP A 1 73 ? -8.371 -6.914 22.585 1.00 76.25 73 ASP A N 1
ATOM 589 C CA . ASP A 1 73 ? -9.140 -7.384 23.749 1.00 76.25 73 ASP A CA 1
ATOM 590 C C . ASP A 1 73 ? -8.249 -7.997 24.847 1.00 76.25 73 ASP A C 1
ATOM 592 O O . ASP A 1 73 ? -8.508 -7.810 26.030 1.00 76.25 73 ASP A O 1
ATOM 596 N N . TYR A 1 74 ? -7.141 -8.641 24.463 1.00 76.12 74 TYR A N 1
ATOM 597 C CA . TYR A 1 74 ? -6.152 -9.203 25.392 1.00 76.12 74 TYR A CA 1
ATOM 598 C C . TYR A 1 74 ? -5.317 -8.160 26.155 1.00 76.12 74 TYR A C 1
ATOM 600 O O . TYR A 1 74 ? -4.726 -8.497 27.175 1.00 76.12 74 TYR A O 1
ATOM 608 N N . PHE A 1 75 ? -5.244 -6.923 25.662 1.00 72.75 75 PHE A N 1
ATOM 609 C CA . PHE A 1 75 ? -4.502 -5.806 26.265 1.00 72.75 75 PHE A CA 1
ATOM 610 C C . PHE A 1 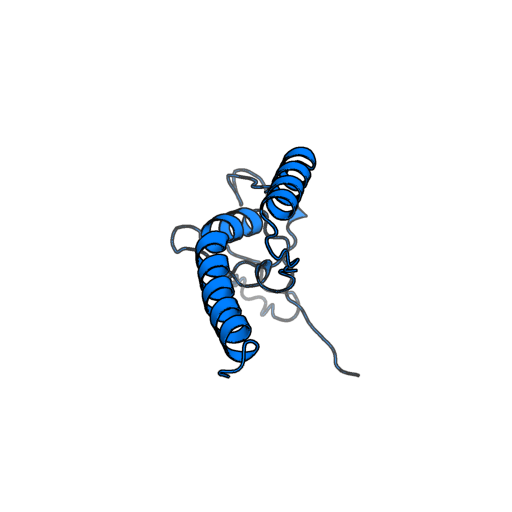75 ? -5.439 -4.710 26.793 1.00 72.75 75 PHE A C 1
ATOM 612 O O . PHE A 1 75 ? -4.996 -3.611 27.125 1.00 72.75 75 PHE A O 1
ATOM 619 N N . ASN A 1 76 ? -6.748 -4.962 26.809 1.00 75.69 76 ASN A N 1
ATOM 620 C CA . ASN A 1 76 ? -7.723 -3.963 27.205 1.00 75.69 76 ASN A CA 1
ATOM 621 C C . ASN A 1 76 ? -7.808 -3.868 28.736 1.00 75.69 76 ASN A C 1
ATOM 623 O O . ASN A 1 76 ? -8.531 -4.623 29.377 1.00 75.69 76 ASN A O 1
ATOM 627 N N . ASP A 1 77 ? -7.125 -2.879 29.309 1.00 78.56 77 ASP A N 1
ATOM 628 C CA . ASP A 1 77 ? -7.140 -2.580 30.750 1.00 78.56 77 ASP A CA 1
ATOM 629 C C . ASP A 1 77 ? -8.420 -1.838 31.213 1.00 78.56 77 ASP A C 1
ATOM 631 O O . ASP A 1 77 ? -8.430 -1.183 32.257 1.00 78.56 77 ASP A O 1
ATOM 635 N N . ASN A 1 78 ? -9.498 -1.844 30.413 1.00 76.12 78 ASN A N 1
ATOM 636 C CA . ASN A 1 78 ? -10.753 -1.100 30.634 1.00 76.12 78 ASN A CA 1
ATOM 637 C C . ASN A 1 78 ? -10.584 0.416 30.854 1.00 76.12 78 ASN A C 1
ATOM 639 O O . ASN A 1 78 ? -11.518 1.112 31.242 1.00 76.12 78 ASN A O 1
ATOM 643 N N . THR A 1 79 ? -9.399 0.954 30.569 1.00 77.62 79 THR A N 1
ATOM 644 C CA . THR A 1 79 ? -9.048 2.360 30.803 1.00 77.62 79 THR A CA 1
ATOM 645 C C . THR A 1 79 ? -9.429 3.267 29.626 1.00 77.62 79 THR A C 1
ATOM 647 O O . THR A 1 79 ? -9.138 4.458 29.650 1.00 77.62 79 THR A O 1
ATOM 650 N N . GLY A 1 80 ? -10.010 2.708 28.556 1.00 77.75 80 GLY A N 1
ATOM 651 C CA . GLY A 1 80 ? -10.369 3.449 27.340 1.00 77.75 80 GLY A CA 1
ATOM 652 C C . GLY A 1 80 ? -9.176 3.907 26.491 1.00 77.75 80 GLY A C 1
ATOM 653 O O . GLY A 1 80 ? -9.340 4.736 25.601 1.00 77.75 80 GLY A O 1
ATOM 654 N N . ARG A 1 81 ? -7.968 3.388 26.749 1.00 80.56 81 ARG A N 1
ATOM 655 C CA . ARG A 1 81 ? -6.760 3.748 25.993 1.00 80.56 81 ARG A CA 1
ATOM 656 C C . ARG A 1 81 ? -6.829 3.219 24.561 1.00 80.56 81 ARG A C 1
ATOM 658 O O . ARG A 1 81 ? -7.307 2.109 24.312 1.00 80.56 81 ARG A O 1
ATOM 665 N N . VAL A 1 82 ? -6.294 4.010 23.638 1.00 81.69 82 VAL A N 1
ATOM 666 C CA . VAL A 1 82 ? -6.116 3.664 22.224 1.00 81.69 82 VAL A CA 1
ATOM 667 C C . VAL A 1 82 ? -4.628 3.575 21.901 1.00 81.69 82 VAL A C 1
ATOM 669 O O . VAL A 1 82 ? -3.806 4.263 22.508 1.00 81.69 82 VAL A O 1
ATOM 672 N N . CYS A 1 83 ? -4.268 2.721 20.950 1.00 82.44 83 CYS A N 1
ATOM 673 C CA . CYS A 1 83 ? -2.896 2.559 20.489 1.00 82.44 83 CYS A CA 1
ATOM 674 C C . CYS A 1 83 ? -2.659 3.442 19.263 1.00 82.44 83 CYS A C 1
ATOM 676 O O . CYS A 1 83 ? -3.409 3.350 18.294 1.00 82.44 83 CYS A O 1
ATOM 678 N N . LYS A 1 84 ? -1.598 4.253 19.268 1.00 83.62 84 LYS A N 1
ATOM 679 C CA . LYS A 1 84 ? -1.109 4.911 18.049 1.00 83.62 84 LYS A CA 1
ATOM 680 C C . LYS A 1 84 ? -0.248 3.925 17.264 1.00 83.62 84 LYS A C 1
ATOM 682 O O . LYS A 1 84 ? 0.668 3.319 17.823 1.00 83.62 84 LYS A O 1
ATOM 687 N N . LEU A 1 85 ? -0.536 3.758 15.980 1.00 81.62 85 LEU A N 1
ATOM 688 C CA . LEU A 1 85 ? 0.294 2.958 15.090 1.00 81.62 85 LEU A CA 1
ATOM 689 C C . LEU A 1 85 ? 1.504 3.779 14.650 1.00 81.62 85 LEU A C 1
ATOM 691 O O . LEU A 1 85 ? 1.363 4.864 14.100 1.00 81.62 85 LEU A O 1
ATOM 695 N N . LEU A 1 86 ? 2.699 3.239 14.887 1.00 81.94 86 LEU A N 1
ATOM 696 C CA . LEU A 1 86 ? 3.960 3.829 14.420 1.00 81.94 86 LEU A CA 1
ATOM 697 C C . LEU A 1 86 ? 4.375 3.292 13.043 1.00 81.94 86 LEU A C 1
ATOM 699 O O . LEU A 1 86 ? 5.212 3.874 12.355 1.00 81.94 86 LEU A O 1
ATOM 703 N N . ARG A 1 87 ? 3.826 2.137 12.657 1.00 79.94 87 ARG A N 1
ATOM 704 C CA . ARG A 1 87 ? 4.136 1.440 11.410 1.00 79.94 87 ARG A CA 1
ATOM 705 C C . ARG A 1 87 ? 2.863 0.932 10.750 1.00 79.94 87 ARG A C 1
ATOM 707 O O . ARG A 1 87 ? 1.895 0.605 11.439 1.00 79.94 87 ARG A O 1
ATOM 714 N N . SER A 1 88 ? 2.881 0.865 9.424 1.00 79.69 88 SER A N 1
ATOM 715 C CA . SER A 1 88 ? 1.784 0.350 8.618 1.00 79.69 88 SER A CA 1
ATOM 716 C C . SER A 1 88 ? 1.617 -1.142 8.886 1.00 79.69 88 SER A C 1
ATOM 718 O O . SER A 1 88 ? 2.550 -1.916 8.690 1.00 79.69 88 SER A O 1
ATOM 720 N N . LEU A 1 89 ? 0.430 -1.552 9.326 1.00 78.75 89 LEU A N 1
ATOM 721 C CA . LEU A 1 89 ? 0.081 -2.966 9.432 1.00 78.75 89 LEU A CA 1
ATOM 722 C C . LEU A 1 89 ? -0.624 -3.432 8.158 1.00 78.75 89 LEU A C 1
ATOM 724 O O . LEU A 1 89 ? -1.180 -2.638 7.394 1.00 78.75 89 LEU A O 1
ATOM 728 N N . TYR A 1 90 ? -0.620 -4.749 7.970 1.00 71.06 90 TYR A N 1
ATOM 729 C CA . TYR A 1 90 ? -1.429 -5.407 6.953 1.00 71.06 90 TYR A CA 1
ATOM 730 C C . TYR A 1 90 ? -2.920 -5.065 7.158 1.00 71.06 90 TYR A C 1
ATOM 732 O O . TYR A 1 90 ? -3.351 -4.817 8.286 1.00 71.06 90 TYR A O 1
ATOM 740 N N . ASP A 1 91 ? -3.675 -4.998 6.060 1.00 74.94 91 ASP A N 1
ATOM 741 C CA . ASP A 1 91 ? -5.086 -4.572 5.982 1.00 74.94 91 ASP A CA 1
ATOM 742 C C . ASP A 1 91 ? -5.389 -3.085 6.224 1.00 74.94 91 ASP A C 1
ATOM 744 O O . ASP A 1 91 ? -6.551 -2.674 6.167 1.00 74.94 91 ASP A O 1
ATOM 748 N N . LEU A 1 92 ? -4.383 -2.235 6.438 1.00 80.44 92 LEU A N 1
ATOM 749 C CA . LEU A 1 92 ? -4.605 -0.791 6.409 1.00 80.44 92 LEU A CA 1
ATOM 750 C C . LEU A 1 92 ? -4.880 -0.333 4.966 1.00 80.44 92 LEU A C 1
ATOM 752 O O . LEU A 1 92 ? -4.059 -0.566 4.079 1.00 80.44 92 LEU A O 1
ATOM 756 N N . LYS A 1 93 ? -5.970 0.406 4.722 1.00 78.25 93 LYS A N 1
ATOM 757 C CA . LYS A 1 93 ? -6.298 0.895 3.365 1.00 78.25 93 LYS A CA 1
ATOM 758 C C . LYS A 1 93 ? -5.252 1.842 2.769 1.00 78.25 93 LYS A C 1
ATOM 760 O O . LYS A 1 93 ? -5.141 1.942 1.552 1.00 78.25 93 LYS A O 1
ATOM 765 N N . GLN A 1 94 ? -4.460 2.497 3.616 1.00 79.06 94 GLN A N 1
ATOM 766 C CA . GLN A 1 94 ? -3.374 3.398 3.219 1.00 79.06 94 GLN A CA 1
ATOM 767 C C . GLN A 1 94 ? -2.011 2.696 3.100 1.00 79.06 94 GLN A C 1
ATOM 769 O O . GLN A 1 94 ? -1.076 3.277 2.553 1.00 79.06 94 GLN A O 1
ATOM 774 N N . ALA A 1 95 ? -1.871 1.450 3.571 1.00 79.00 95 ALA A N 1
ATOM 775 C CA . ALA A 1 95 ? -0.602 0.727 3.476 1.00 79.00 95 ALA A CA 1
ATOM 776 C C . ALA A 1 95 ? -0.073 0.571 2.034 1.00 79.00 95 ALA A C 1
ATOM 778 O O . ALA A 1 95 ? 1.133 0.744 1.856 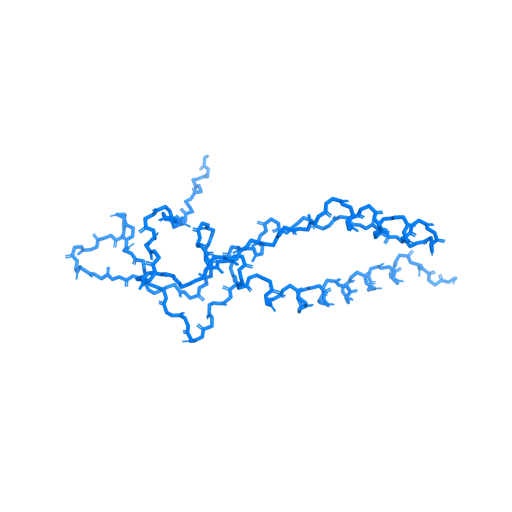1.00 79.00 95 ALA A O 1
ATOM 779 N N . PRO A 1 96 ? -0.904 0.352 0.987 1.00 77.62 96 PRO A N 1
ATOM 780 C CA . PRO A 1 96 ? -0.409 0.333 -0.390 1.00 77.62 96 PRO A CA 1
ATOM 781 C C . PRO A 1 96 ? 0.210 1.664 -0.839 1.00 77.62 96 PRO A C 1
ATOM 783 O O . PRO A 1 96 ? 1.164 1.662 -1.613 1.00 77.62 96 PRO A O 1
ATOM 786 N N . LEU A 1 97 ? -0.317 2.798 -0.362 1.00 79.00 97 LEU A N 1
ATOM 787 C CA . LEU A 1 97 ? 0.195 4.128 -0.702 1.00 79.00 97 LEU A CA 1
ATOM 788 C C . LEU A 1 97 ? 1.540 4.387 -0.017 1.00 79.00 97 LEU A C 1
ATOM 790 O O . LEU A 1 97 ? 2.504 4.775 -0.672 1.00 79.00 97 LEU A O 1
ATOM 794 N N . ILE A 1 98 ? 1.609 4.114 1.291 1.00 78.81 98 ILE A N 1
ATOM 795 C CA . ILE A 1 98 ? 2.847 4.203 2.086 1.00 78.81 98 ILE A CA 1
ATOM 796 C C . ILE A 1 98 ? 3.927 3.298 1.479 1.00 78.81 98 ILE A C 1
ATOM 798 O O . ILE A 1 98 ? 5.109 3.632 1.472 1.00 78.81 98 ILE A O 1
ATOM 802 N N . TRP A 1 99 ? 3.525 2.151 0.936 1.00 76.06 99 TRP A N 1
ATOM 803 C CA . TRP A 1 99 ? 4.426 1.263 0.222 1.00 76.06 99 TRP A CA 1
ATOM 804 C C . TRP A 1 99 ? 4.924 1.864 -1.093 1.00 76.06 99 TRP A C 1
ATOM 806 O O . TRP A 1 99 ? 6.127 1.870 -1.341 1.00 76.06 99 TRP A O 1
ATOM 816 N N . TYR A 1 100 ? 4.028 2.394 -1.927 1.00 78.19 100 TYR A N 1
ATOM 817 C CA . TYR A 1 100 ? 4.396 2.972 -3.219 1.00 78.19 100 TYR A CA 1
ATOM 818 C C . TYR A 1 100 ? 5.422 4.102 -3.085 1.00 78.19 100 TYR A C 1
ATOM 820 O O . TYR A 1 100 ? 6.377 4.157 -3.857 1.00 78.19 100 TYR A O 1
ATOM 828 N N . THR A 1 101 ? 5.294 4.951 -2.063 1.00 79.38 101 THR A N 1
ATOM 829 C CA . THR A 1 101 ? 6.268 6.022 -1.801 1.00 79.38 101 THR A CA 1
ATOM 830 C C . THR A 1 101 ? 7.636 5.494 -1.352 1.00 79.38 101 THR A C 1
ATOM 832 O O . THR A 1 101 ? 8.654 6.120 -1.637 1.00 79.38 101 THR A O 1
ATOM 835 N N . ARG A 1 102 ? 7.692 4.323 -0.704 1.00 77.19 102 ARG A N 1
ATOM 836 C CA . ARG A 1 102 ? 8.929 3.677 -0.212 1.00 77.19 102 ARG A CA 1
ATOM 837 C C . ARG A 1 102 ? 9.559 2.689 -1.190 1.00 77.19 102 ARG A C 1
ATOM 839 O O . ARG A 1 102 ? 10.720 2.298 -1.019 1.00 77.19 102 ARG A O 1
ATOM 846 N N . LEU A 1 103 ? 8.814 2.267 -2.206 1.00 78.44 103 LEU A N 1
ATOM 847 C CA . LEU A 1 103 ? 9.262 1.295 -3.196 1.00 78.44 103 LEU A CA 1
ATOM 848 C C . LEU A 1 103 ? 10.553 1.739 -3.911 1.00 78.44 103 LEU A C 1
ATOM 850 O O . LEU A 1 103 ? 11.461 0.911 -3.997 1.00 78.44 103 LEU A O 1
ATOM 854 N N . PRO A 1 104 ? 10.729 3.011 -4.332 1.00 81.06 104 PRO A N 1
ATOM 855 C CA . PRO A 1 104 ? 11.968 3.460 -4.970 1.00 81.06 104 PRO A CA 1
ATOM 856 C C . PRO A 1 104 ? 13.200 3.300 -4.070 1.00 81.06 104 PRO A C 1
ATOM 858 O O . PRO A 1 104 ? 14.204 2.729 -4.494 1.00 81.06 104 PRO A O 1
ATOM 861 N N . GLU A 1 105 ? 13.115 3.737 -2.809 1.00 79.69 105 GLU A N 1
ATOM 862 C CA . GLU A 1 105 ? 14.204 3.611 -1.827 1.00 79.69 105 GLU A CA 1
ATOM 863 C C . GLU A 1 105 ? 14.567 2.138 -1.599 1.00 79.69 105 GLU A C 1
ATOM 865 O O . GLU A 1 105 ? 15.741 1.748 -1.608 1.00 79.69 105 GLU A O 1
ATOM 870 N N . THR A 1 106 ? 13.541 1.295 -1.461 1.00 77.06 106 THR A N 1
ATOM 871 C CA . THR A 1 106 ? 13.710 -0.142 -1.242 1.00 77.06 106 THR A CA 1
ATOM 872 C C . THR A 1 106 ? 14.350 -0.807 -2.460 1.00 77.06 106 THR A C 1
ATOM 874 O O . THR A 1 106 ? 15.329 -1.537 -2.301 1.00 77.06 106 THR A O 1
ATOM 877 N N . CYS A 1 107 ? 13.883 -0.510 -3.675 1.00 75.19 107 CYS A N 1
ATOM 878 C CA . CYS A 1 107 ? 14.456 -1.020 -4.920 1.00 75.19 107 CYS A CA 1
ATOM 879 C C . CYS A 1 107 ? 15.920 -0.605 -5.098 1.00 75.19 107 CYS A C 1
ATOM 881 O O . CYS A 1 107 ? 16.737 -1.444 -5.470 1.00 75.19 107 CYS A O 1
ATOM 883 N N . ILE A 1 108 ? 16.289 0.639 -4.776 1.00 78.56 108 ILE A N 1
ATOM 884 C CA . ILE A 1 108 ? 17.690 1.092 -4.825 1.00 78.56 108 ILE A CA 1
ATOM 885 C C . ILE A 1 108 ? 18.545 0.305 -3.823 1.00 78.56 108 ILE A C 1
ATOM 887 O O . ILE A 1 108 ? 19.638 -0.166 -4.162 1.00 78.56 108 ILE A O 1
ATOM 891 N N . SER A 1 109 ? 18.044 0.102 -2.601 1.00 75.88 109 SER A N 1
ATOM 892 C CA . SER A 1 109 ? 18.756 -0.679 -1.582 1.00 75.88 109 SER A CA 1
ATOM 893 C C . SER A 1 109 ? 18.957 -2.138 -2.016 1.00 75.88 109 SER A C 1
ATOM 895 O O . SER A 1 109 ? 20.055 -2.682 -1.884 1.00 75.88 109 SER A O 1
ATOM 897 N N . VAL A 1 110 ? 17.942 -2.758 -2.623 1.00 73.75 110 VAL A N 1
ATOM 898 C CA . VAL A 1 110 ? 18.009 -4.139 -3.108 1.00 73.75 110 VAL A CA 1
ATOM 899 C C . VAL A 1 110 ? 18.924 -4.240 -4.323 1.00 73.75 110 VAL A C 1
ATOM 901 O O . VAL A 1 110 ? 19.781 -5.116 -4.342 1.00 73.75 110 VAL A O 1
ATOM 904 N N . ALA A 1 111 ? 18.842 -3.313 -5.278 1.00 70.50 111 ALA A N 1
ATOM 905 C CA . ALA A 1 111 ? 19.708 -3.286 -6.454 1.00 70.50 111 ALA A CA 1
ATOM 906 C C . ALA A 1 111 ? 21.187 -3.072 -6.089 1.00 70.50 111 ALA A C 1
ATOM 908 O O . ALA A 1 111 ? 22.075 -3.672 -6.694 1.00 70.50 111 ALA A O 1
ATOM 909 N N . SER A 1 112 ? 21.484 -2.237 -5.087 1.00 71.38 112 SER A N 1
ATOM 910 C CA . SER A 1 112 ? 22.857 -2.061 -4.586 1.00 71.38 112 SER A CA 1
ATOM 911 C C . SER A 1 112 ? 23.378 -3.297 -3.846 1.00 71.38 112 SER A C 1
ATOM 913 O O . SER A 1 112 ? 24.575 -3.587 -3.881 1.00 71.38 112 SER A O 1
ATOM 915 N N . ARG A 1 113 ? 22.492 -4.064 -3.200 1.00 61.50 113 ARG A N 1
ATOM 916 C CA . ARG A 1 113 ? 22.842 -5.359 -2.618 1.00 61.50 113 ARG A CA 1
ATOM 917 C C . ARG A 1 113 ? 23.066 -6.396 -3.715 1.00 61.50 113 ARG A C 1
ATOM 919 O O . ARG A 1 113 ? 24.136 -6.988 -3.729 1.00 61.50 113 ARG A O 1
ATOM 926 N N . ALA A 1 114 ? 22.141 -6.543 -4.660 1.00 60.03 114 ALA A N 1
ATOM 927 C CA . ALA A 1 114 ? 22.224 -7.477 -5.782 1.00 60.03 114 ALA A CA 1
ATOM 928 C C . ALA A 1 114 ? 23.492 -7.275 -6.626 1.00 60.03 114 ALA A C 1
ATOM 930 O O . ALA A 1 114 ? 24.161 -8.259 -6.920 1.00 60.03 114 ALA A O 1
ATOM 931 N N . ARG A 1 115 ? 23.896 -6.023 -6.912 1.00 57.72 115 ARG A N 1
ATOM 932 C CA . ARG A 1 115 ? 25.172 -5.707 -7.593 1.00 57.72 115 ARG A CA 1
ATOM 933 C C . ARG A 1 115 ? 26.403 -6.230 -6.853 1.00 57.72 115 ARG A C 1
ATOM 935 O O . ARG A 1 115 ? 27.358 -6.675 -7.478 1.00 57.72 115 ARG A O 1
ATOM 942 N N . ARG A 1 116 ? 26.365 -6.213 -5.520 1.00 47.03 116 ARG A N 1
ATOM 943 C CA . ARG A 1 116 ? 27.426 -6.761 -4.665 1.00 47.03 116 ARG A CA 1
ATOM 944 C C . ARG A 1 116 ? 27.520 -8.285 -4.780 1.00 47.03 116 ARG A C 1
ATOM 946 O O . ARG A 1 116 ? 28.621 -8.814 -4.769 1.00 47.03 116 ARG A O 1
ATOM 953 N N . TRP A 1 117 ? 26.386 -8.974 -4.927 1.00 41.38 117 TRP A N 1
ATOM 954 C CA . TRP A 1 117 ? 26.334 -10.427 -5.129 1.00 41.38 117 TRP A CA 1
ATOM 955 C C . TRP A 1 117 ? 26.709 -10.830 -6.558 1.00 41.38 117 TRP A C 1
ATOM 957 O O . TRP A 1 117 ? 27.473 -11.769 -6.728 1.00 41.38 117 TRP A O 1
ATOM 967 N N . THR A 1 118 ? 26.258 -10.098 -7.582 1.00 49.06 118 THR A N 1
ATOM 968 C CA . THR A 1 118 ? 26.661 -10.368 -8.977 1.00 49.06 118 THR A CA 1
ATOM 969 C C . THR A 1 118 ? 28.157 -10.149 -9.181 1.00 49.06 118 THR A C 1
ATOM 971 O O . THR A 1 118 ? 28.794 -10.984 -9.810 1.00 49.06 118 THR A O 1
ATOM 974 N N . MET A 1 119 ? 28.749 -9.105 -8.588 1.00 41.09 119 MET A N 1
ATOM 975 C CA . MET A 1 119 ? 30.210 -8.929 -8.590 1.00 41.09 119 MET A CA 1
ATOM 976 C C . MET A 1 119 ? 30.948 -9.997 -7.768 1.00 41.09 119 MET A C 1
ATOM 978 O O . MET A 1 119 ? 32.045 -10.373 -8.144 1.00 41.09 119 MET A O 1
ATOM 982 N N . ALA A 1 120 ? 30.366 -10.519 -6.682 1.00 47.47 120 ALA A N 1
ATOM 983 C CA . ALA A 1 120 ? 30.977 -11.607 -5.910 1.00 47.47 120 ALA A CA 1
ATOM 984 C C . ALA A 1 120 ? 30.881 -12.983 -6.603 1.00 47.47 120 ALA A C 1
ATOM 986 O O . ALA A 1 120 ? 31.707 -13.854 -6.345 1.00 47.47 120 ALA A O 1
ATOM 987 N N . CYS A 1 121 ? 29.880 -13.197 -7.465 1.00 39.91 121 CYS A N 1
ATOM 988 C CA . CYS A 1 121 ? 29.712 -14.431 -8.242 1.00 39.91 121 CYS A CA 1
ATOM 989 C C . CYS A 1 121 ? 30.496 -14.431 -9.564 1.00 39.91 121 CYS A C 1
ATOM 991 O O . CYS A 1 121 ? 30.773 -15.502 -10.101 1.00 39.91 121 CYS A O 1
ATOM 993 N N . ILE A 1 122 ? 30.868 -13.259 -10.084 1.00 49.47 122 ILE A N 1
ATOM 994 C CA . ILE A 1 122 ? 31.839 -13.126 -11.174 1.00 49.47 122 ILE A CA 1
ATOM 995 C C . ILE A 1 122 ? 33.214 -13.044 -10.507 1.00 49.47 122 ILE A C 1
ATOM 997 O O . ILE A 1 122 ? 33.733 -11.958 -10.271 1.00 49.47 122 ILE A O 1
ATOM 1001 N N . GLY A 1 123 ? 33.751 -14.200 -10.113 1.00 38.78 123 GLY A N 1
ATOM 1002 C CA . GLY A 1 123 ? 35.109 -14.288 -9.583 1.00 38.78 123 GLY A CA 1
ATOM 1003 C C . GLY A 1 123 ? 36.104 -13.597 -10.516 1.00 38.78 123 GLY A C 1
ATOM 1004 O O . GLY A 1 123 ? 35.986 -13.696 -11.740 1.00 38.78 123 GLY A O 1
ATOM 1005 N N . GLU A 1 124 ? 37.050 -12.872 -9.918 1.00 37.53 124 GLU A N 1
ATOM 1006 C CA . GLU A 1 124 ? 38.253 -12.394 -10.602 1.00 37.53 124 GLU A CA 1
ATOM 1007 C C . GLU A 1 124 ? 38.941 -13.571 -11.332 1.00 37.53 124 GLU A C 1
ATOM 1009 O O . GLU A 1 124 ? 38.844 -14.705 -10.847 1.00 37.53 124 GLU A O 1
ATOM 1014 N N . PRO A 1 125 ? 39.568 -13.339 -12.503 1.00 45.62 125 PRO A N 1
ATOM 1015 C CA . PRO A 1 125 ? 40.235 -14.393 -13.270 1.00 45.62 125 PRO A CA 1
ATOM 1016 C C . PRO A 1 125 ? 41.378 -15.074 -12.507 1.00 45.62 125 PRO A C 1
ATOM 1018 O O . PRO A 1 125 ? 42.050 -14.397 -11.695 1.00 45.62 125 PRO A O 1
#

Secondary structure (DSSP, 8-state):
----------GGGPPBTTTBS--------HHHHHHHHHHHHHTT--------TTGGG-PBPPTT---EEEPPGGG--SS--EEEPSBPPTT-TTHHHHHHHHHHHHHHHHHHHHHHHHHHHS---

InterPro domains:
  IPR013103 Reverse transcriptase, RNA-dependent DNA polymerase [PF07727] (2-106)

Foldseek 3Di:
DDDDDDDADPLVPDDDPPQDPDFDDPDDDPVNVVVVVVVCVVVVHDDDDDDPPDPLAFQFDDPVHWHWAQDPPVRCPVPRDIDTDRGHHPSHRCSVVSCVVCVVVVVVVVVVVVVVVVVVVPDDD

Radius of gyration: 20.07 Å; chains: 1; bounding box: 55×40×57 Å